Protein AF-A0A849BSZ8-F1 (afdb_monomer)

Solvent-accessible surface area (backbone atoms only — not comparable to full-atom values): 4558 Å² total; per-residue (Å²): 136,91,78,90,74,56,70,67,60,51,52,54,49,51,54,61,59,15,73,78,38,78,74,25,60,58,47,51,47,53,52,52,11,52,52,50,30,54,51,52,44,50,50,36,29,72,76,67,74,36,52,86,93,60,86,86,85,84,88,69,57,96,52,71,70,17,52,37,50,53,54,12,57,75,72,106

Sequence (76 aa):
MTSAHDVEAVRAAEQAAAAGLPGGLVTLVERASAALAGVVGSELRAAAGRVYGSRAVLLVGSGTNGGDALHAGALL

Radius of gyration: 14.57 Å; Cα contacts (8 Å, |Δi|>4): 54; chains: 1; bounding box: 31×29×38 Å

Mean predicted aligned error: 2.99 Å

Organism: NCBI:txid351215

Secondary structure (DSSP, 8-state):
------HHHHHHHHHHHHTTSTTTHHHHHHHHHHHHHHHHHHHHHHHHS-STT--------SSHHHHHHHHHHHH-

Foldseek 3Di:
DDDDDDPVVVVVVQQVVQVPDDVRNVVVLLVLLCVVLVVVQVVCCVPVVHNPPDDDDQDADPDSVNVSSVSNVVVD

InterPro domains:
  IPR004443 YjeF N-terminal domain [PS51385] (10-76)
  IPR036652 YjeF N-terminal domain superfamily [G3DSA:3.40.50.10260] (4-76)
  IPR036652 YjeF N-terminal domain superfamily [SSF64153] (5-76)

pLDDT: mean 95.57, std 3.46, range [70.19, 98.38]

Structure (mmCIF, N/CA/C/O backbone):
data_AF-A0A849BSZ8-F1
#
_entry.id   AF-A0A849BSZ8-F1
#
loop_
_atom_site.group_PDB
_atom_site.id
_atom_site.type_symbol
_atom_site.label_atom_id
_atom_site.label_alt_id
_atom_site.label_comp_id
_atom_site.label_asym_id
_atom_site.label_entity_id
_atom_site.label_seq_id
_atom_site.pdbx_PDB_ins_code
_atom_site.Cartn_x
_atom_site.Cartn_y
_atom_site.Cartn_z
_atom_site.occupancy
_atom_site.B_iso_or_equiv
_atom_site.auth_seq_id
_atom_site.auth_comp_id
_atom_site.auth_asym_id
_atom_site.auth_atom_id
_atom_site.pdbx_PDB_model_num
ATOM 1 N N . MET A 1 1 ? 5.356 19.957 -7.689 1.00 70.19 1 MET A N 1
ATOM 2 C CA . MET A 1 1 ? 4.147 19.723 -8.508 1.00 70.19 1 MET A CA 1
ATOM 3 C C . MET A 1 1 ? 3.969 18.225 -8.653 1.00 70.19 1 MET A C 1
ATOM 5 O O . MET A 1 1 ? 4.951 17.565 -8.958 1.00 70.19 1 MET A O 1
ATOM 9 N N . THR A 1 2 ? 2.773 17.700 -8.403 1.00 89.50 2 THR A N 1
ATOM 10 C CA . THR A 1 2 ? 2.388 16.323 -8.747 1.00 89.50 2 THR A CA 1
ATOM 11 C C . THR A 1 2 ? 1.788 16.312 -10.154 1.00 89.50 2 THR A C 1
ATOM 13 O O . THR A 1 2 ? 0.959 17.163 -10.474 1.00 89.50 2 THR A O 1
ATOM 16 N N . SER A 1 3 ? 2.233 15.386 -11.003 1.00 94.12 3 SER A N 1
ATOM 17 C CA . SER A 1 3 ? 1.774 15.205 -12.387 1.00 94.12 3 SER A CA 1
ATOM 18 C C . SER A 1 3 ? 1.238 13.791 -12.590 1.00 94.12 3 SER A C 1
ATOM 20 O O . SER A 1 3 ? 1.678 12.861 -11.918 1.00 94.12 3 SER A O 1
ATOM 22 N N . ALA A 1 4 ? 0.291 13.623 -13.514 1.00 95.81 4 ALA A N 1
ATOM 23 C CA . ALA A 1 4 ? -0.113 12.295 -13.966 1.00 95.81 4 ALA A CA 1
ATOM 24 C C . ALA A 1 4 ? 0.956 11.717 -14.905 1.00 95.81 4 ALA A C 1
ATOM 26 O O . ALA A 1 4 ? 1.588 12.457 -15.660 1.00 95.81 4 ALA A O 1
ATOM 27 N N . HIS A 1 5 ? 1.140 10.401 -14.854 1.00 95.81 5 HIS A N 1
ATOM 28 C CA . HIS A 1 5 ? 2.095 9.671 -15.680 1.00 95.81 5 HIS A CA 1
ATOM 29 C C . HIS A 1 5 ? 1.405 8.472 -16.324 1.00 95.81 5 HIS A C 1
ATOM 31 O O . HIS A 1 5 ? 0.552 7.838 -15.698 1.00 95.81 5 HIS A O 1
ATOM 37 N N . ASP A 1 6 ? 1.801 8.146 -17.553 1.00 97.50 6 ASP A N 1
ATOM 38 C CA . ASP A 1 6 ? 1.351 6.925 -18.212 1.00 97.50 6 ASP A CA 1
ATOM 39 C C . ASP A 1 6 ? 1.858 5.686 -17.471 1.00 97.50 6 ASP A C 1
ATOM 41 O O . ASP A 1 6 ? 2.947 5.676 -16.890 1.00 97.50 6 ASP A O 1
ATOM 45 N N . VAL A 1 7 ? 1.080 4.605 -17.536 1.00 96.00 7 VAL A N 1
ATOM 46 C CA . VAL A 1 7 ? 1.391 3.345 -16.844 1.00 96.00 7 VAL A CA 1
ATOM 47 C C . VAL A 1 7 ? 2.764 2.802 -17.246 1.00 96.00 7 VAL A C 1
ATOM 49 O O . VAL A 1 7 ? 3.497 2.295 -16.401 1.00 96.00 7 VAL A O 1
ATOM 52 N N . GLU A 1 8 ? 3.133 2.916 -18.522 1.00 97.38 8 GLU A N 1
ATOM 53 C CA . GLU A 1 8 ? 4.443 2.478 -19.012 1.00 97.38 8 GLU A CA 1
ATOM 54 C C . GLU A 1 8 ? 5.588 3.264 -18.365 1.00 97.38 8 GLU A C 1
ATOM 56 O O . GLU A 1 8 ? 6.558 2.663 -17.901 1.00 97.38 8 GLU A O 1
ATOM 61 N N . ALA A 1 9 ? 5.445 4.588 -18.255 1.00 97.44 9 ALA A N 1
ATOM 62 C CA . ALA A 1 9 ? 6.443 5.445 -17.626 1.00 97.44 9 ALA A CA 1
ATOM 63 C C . ALA A 1 9 ? 6.626 5.099 -16.140 1.00 97.44 9 ALA A C 1
ATOM 65 O O . ALA A 1 9 ? 7.758 5.025 -15.662 1.00 97.44 9 ALA A O 1
ATOM 66 N N . VAL A 1 10 ? 5.527 4.827 -15.426 1.00 95.38 10 VAL A N 1
ATOM 67 C CA . VAL A 1 10 ? 5.573 4.393 -14.021 1.00 95.38 10 VAL A CA 1
ATOM 68 C C . VAL A 1 10 ? 6.304 3.058 -13.894 1.00 95.38 10 VAL A C 1
ATOM 70 O O . VAL A 1 10 ? 7.251 2.955 -13.120 1.00 95.38 10 VAL A O 1
ATOM 73 N N . ARG A 1 11 ? 5.945 2.059 -14.707 1.00 94.88 11 ARG A N 1
ATOM 74 C CA . ARG A 1 11 ? 6.584 0.734 -14.664 1.00 94.88 11 ARG A CA 1
ATOM 75 C C . ARG A 1 11 ? 8.074 0.795 -14.989 1.00 94.88 11 ARG A C 1
ATOM 77 O O . ARG A 1 11 ? 8.869 0.123 -14.337 1.00 94.88 11 ARG A O 1
ATOM 84 N N . ALA A 1 12 ? 8.470 1.600 -15.974 1.00 97.00 12 ALA A N 1
ATOM 85 C CA . ALA A 1 12 ? 9.879 1.800 -16.306 1.00 97.00 12 ALA A CA 1
ATOM 86 C C . ALA A 1 12 ? 10.648 2.445 -15.139 1.00 97.00 12 ALA A C 1
ATOM 88 O O . ALA A 1 12 ? 11.755 2.011 -14.813 1.00 97.00 12 ALA A O 1
ATOM 89 N N . ALA A 1 13 ? 10.045 3.434 -14.473 1.00 95.81 13 ALA A N 1
ATOM 90 C CA . ALA A 1 13 ? 10.631 4.076 -13.301 1.00 95.81 13 ALA A CA 1
ATOM 91 C C . ALA A 1 13 ? 10.750 3.115 -12.105 1.00 95.81 13 ALA A C 1
ATOM 93 O O . ALA A 1 13 ? 11.787 3.097 -11.447 1.00 95.81 13 ALA A O 1
ATOM 94 N N . GLU A 1 14 ? 9.739 2.282 -11.848 1.00 95.44 14 GLU A N 1
ATOM 95 C CA . GLU A 1 14 ? 9.772 1.261 -10.792 1.00 95.44 14 GLU A CA 1
ATOM 96 C C . G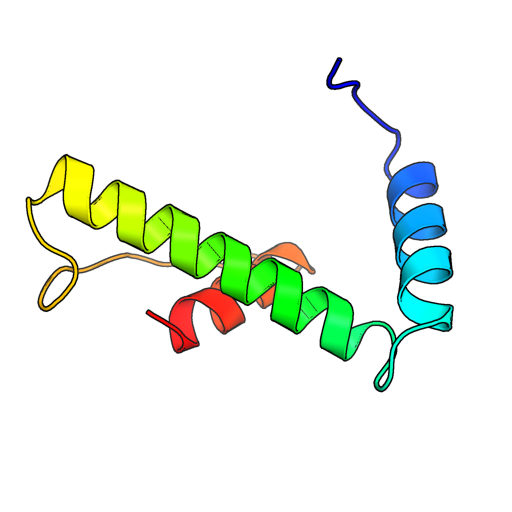LU A 1 14 ? 10.885 0.235 -11.028 1.00 95.44 14 GLU A C 1
ATOM 98 O O . GLU A 1 14 ? 11.640 -0.075 -10.107 1.00 95.44 14 GLU A O 1
ATOM 103 N N . GLN A 1 15 ? 11.039 -0.246 -12.266 1.00 96.44 15 GLN A N 1
ATOM 104 C CA . GLN A 1 15 ? 12.121 -1.162 -12.644 1.00 96.44 15 GLN A CA 1
ATOM 105 C C . GLN A 1 15 ? 13.498 -0.522 -12.433 1.00 96.44 15 GLN A C 1
ATOM 107 O O . GLN A 1 15 ? 14.380 -1.127 -11.820 1.00 96.44 15 GLN A O 1
A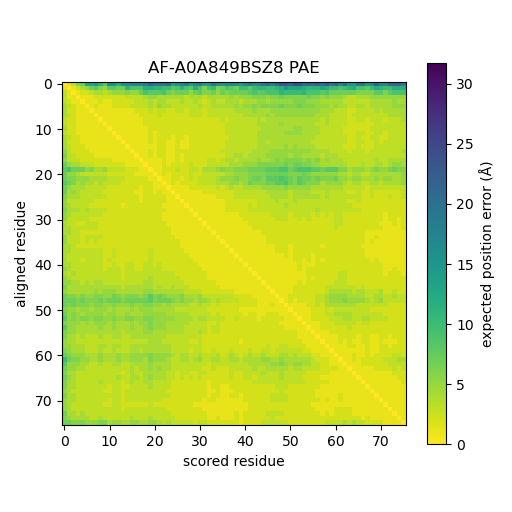TOM 112 N N . ALA A 1 16 ? 13.674 0.720 -12.893 1.00 97.25 16 ALA A N 1
ATOM 113 C CA . ALA A 1 16 ? 14.921 1.458 -12.721 1.00 97.25 16 ALA A CA 1
ATOM 114 C C . ALA A 1 16 ? 15.245 1.708 -11.237 1.00 97.25 16 ALA A C 1
ATOM 116 O O . ALA A 1 16 ? 16.392 1.547 -10.822 1.00 97.25 16 ALA A O 1
ATOM 117 N N . ALA A 1 17 ? 14.242 2.053 -10.426 1.00 95.75 17 ALA A N 1
ATOM 118 C CA . ALA A 1 17 ? 14.405 2.264 -8.991 1.00 95.75 17 ALA A CA 1
ATOM 119 C C . ALA A 1 17 ? 14.755 0.962 -8.256 1.00 95.75 17 ALA A C 1
ATOM 121 O O . ALA A 1 17 ? 15.643 0.947 -7.403 1.00 95.75 17 ALA A O 1
ATOM 122 N N . ALA A 1 18 ? 14.085 -0.137 -8.602 1.00 96.38 18 ALA A N 1
ATOM 123 C CA . ALA A 1 18 ? 14.304 -1.441 -7.996 1.00 96.38 18 ALA A CA 1
ATOM 124 C C . ALA A 1 18 ? 15.700 -2.011 -8.287 1.00 96.38 18 ALA A C 1
ATOM 126 O O . ALA A 1 18 ? 16.260 -2.684 -7.427 1.00 96.38 18 ALA A O 1
ATOM 127 N N . ALA A 1 19 ? 16.294 -1.717 -9.448 1.00 96.62 19 ALA A N 1
ATOM 128 C CA . ALA A 1 19 ? 17.604 -2.246 -9.838 1.00 96.62 19 ALA A CA 1
ATOM 129 C C . ALA A 1 19 ? 18.738 -1.927 -8.839 1.00 96.62 19 ALA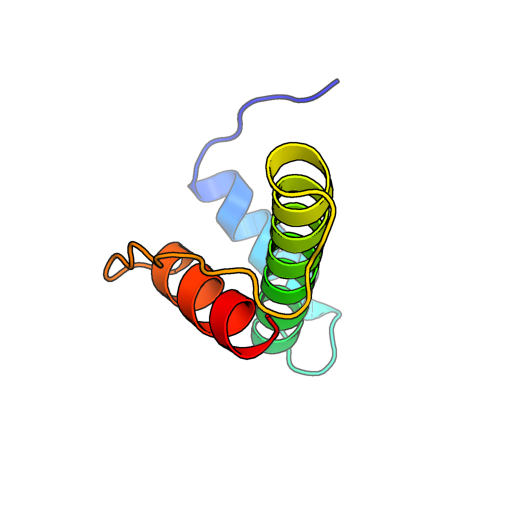 A C 1
ATOM 131 O O . ALA A 1 19 ? 19.705 -2.680 -8.750 1.00 96.62 19 ALA A O 1
ATOM 132 N N . GLY A 1 20 ? 18.620 -0.832 -8.077 1.00 93.56 20 GLY A N 1
ATOM 133 C CA . GLY A 1 20 ? 19.595 -0.4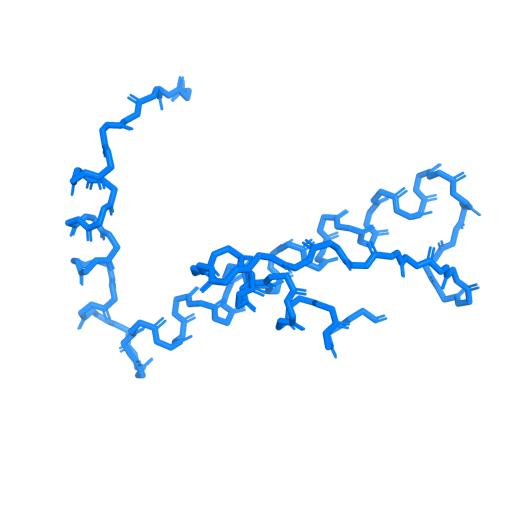35 -7.053 1.00 93.56 20 GLY A CA 1
ATOM 134 C C . GLY A 1 20 ? 19.296 -0.939 -5.637 1.00 93.56 20 GLY A C 1
ATOM 135 O O . GLY A 1 20 ? 20.053 -0.630 -4.716 1.00 93.56 20 GLY A O 1
ATOM 136 N N . LEU A 1 21 ? 18.193 -1.663 -5.425 1.00 96.62 21 LEU A N 1
ATOM 137 C CA . LEU A 1 21 ? 17.767 -2.108 -4.099 1.00 96.62 21 LEU A CA 1
ATOM 138 C C . LEU A 1 21 ? 18.192 -3.559 -3.836 1.00 96.62 21 LEU A C 1
ATOM 140 O O . LEU A 1 21 ? 18.002 -4.420 -4.700 1.00 96.62 21 LEU A O 1
ATOM 144 N N . PRO A 1 22 ? 18.685 -3.885 -2.625 1.00 95.88 22 PRO A N 1
ATOM 145 C CA . PRO A 1 22 ? 18.721 -5.271 -2.166 1.00 95.88 22 PRO A CA 1
ATOM 146 C C . PRO A 1 22 ? 17.316 -5.867 -2.294 1.00 95.88 22 PRO A C 1
ATOM 148 O O . PRO A 1 22 ? 16.357 -5.208 -1.917 1.00 95.88 22 PRO A O 1
ATOM 151 N N . GLY A 1 23 ? 17.174 -7.063 -2.868 1.00 94.12 23 GLY A N 1
ATOM 152 C CA . GLY A 1 23 ? 15.854 -7.678 -3.086 1.00 94.12 23 GLY A CA 1
ATOM 153 C C . GLY A 1 23 ? 15.032 -7.091 -4.246 1.00 94.12 23 GLY A C 1
ATOM 154 O O . GLY A 1 23 ? 13.958 -7.611 -4.553 1.00 94.12 23 GLY A O 1
ATOM 155 N N . GLY A 1 24 ? 15.526 -6.057 -4.936 1.00 97.31 24 GLY A N 1
ATOM 156 C CA . GLY A 1 24 ? 14.907 -5.510 -6.141 1.00 97.31 24 GLY A CA 1
ATOM 157 C C . GLY A 1 24 ? 13.483 -4.996 -5.915 1.00 97.31 24 GLY A C 1
ATOM 158 O O . GLY A 1 24 ? 13.220 -4.194 -5.018 1.00 97.31 24 GLY A O 1
ATOM 159 N N . LEU A 1 25 ? 12.547 -5.475 -6.742 1.00 94.19 25 LEU A N 1
ATOM 160 C CA . LEU A 1 25 ? 11.135 -5.080 -6.682 1.00 94.19 25 LEU A CA 1
ATOM 161 C C . LEU A 1 25 ? 10.460 -5.477 -5.367 1.00 94.19 25 LEU A C 1
ATOM 163 O O . LEU A 1 25 ? 9.564 -4.766 -4.925 1.00 94.19 25 LEU A O 1
ATOM 167 N N . VAL A 1 26 ? 10.892 -6.567 -4.722 1.00 94.06 26 VAL A N 1
ATOM 168 C CA . VAL A 1 26 ? 10.293 -7.026 -3.457 1.00 94.06 26 VAL A CA 1
ATOM 169 C C . VAL A 1 26 ? 10.427 -5.944 -2.390 1.00 94.06 26 VAL A C 1
ATOM 171 O O . VAL A 1 26 ? 9.440 -5.544 -1.783 1.00 94.06 26 VAL A O 1
ATOM 174 N N . THR A 1 27 ? 11.621 -5.376 -2.242 1.00 95.94 27 THR A N 1
ATOM 175 C CA . THR A 1 27 ? 11.861 -4.294 -1.281 1.00 95.94 27 THR A CA 1
ATOM 176 C C . THR A 1 27 ? 11.143 -3.001 -1.655 1.00 95.94 27 THR A C 1
ATOM 178 O O . THR A 1 27 ? 10.763 -2.231 -0.772 1.00 95.94 27 THR A O 1
ATOM 181 N N . LEU A 1 28 ? 10.917 -2.743 -2.946 1.00 94.25 28 LEU A N 1
ATOM 182 C CA . LEU A 1 28 ? 10.099 -1.605 -3.362 1.00 94.25 28 LEU A CA 1
ATOM 183 C C . LEU A 1 28 ? 8.634 -1.780 -2.919 1.00 94.25 28 LEU A C 1
ATOM 185 O O . LEU A 1 28 ? 8.059 -0.843 -2.365 1.00 94.25 28 LEU A O 1
ATOM 189 N N . VAL A 1 29 ? 8.072 -2.983 -3.078 1.00 92.69 29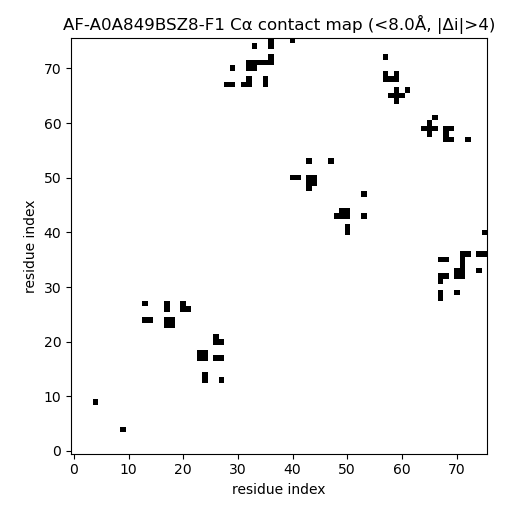 VAL A N 1
ATOM 190 C CA . VAL A 1 29 ? 6.712 -3.339 -2.627 1.00 92.69 29 VAL A CA 1
ATOM 191 C C . VAL A 1 29 ? 6.585 -3.275 -1.104 1.00 92.69 29 VAL A C 1
ATOM 193 O O . VAL A 1 29 ? 5.633 -2.684 -0.596 1.00 92.69 29 VAL A O 1
ATOM 196 N N . GLU A 1 30 ? 7.553 -3.811 -0.355 1.00 94.12 30 GLU A N 1
ATOM 197 C CA . GLU A 1 30 ? 7.573 -3.738 1.116 1.00 94.12 30 GLU A CA 1
ATOM 198 C C . GLU A 1 30 ? 7.517 -2.284 1.605 1.00 94.12 30 GLU A C 1
ATOM 200 O O . GLU A 1 30 ? 6.737 -1.943 2.497 1.00 94.12 30 GLU A O 1
ATOM 205 N N . ARG A 1 31 ? 8.301 -1.395 0.979 1.00 95.75 31 ARG A N 1
ATOM 206 C CA . ARG A 1 31 ? 8.303 0.040 1.297 1.00 95.75 31 ARG A CA 1
ATOM 207 C C . ARG A 1 31 ? 6.972 0.705 0.963 1.00 95.75 31 ARG A C 1
ATOM 209 O O . ARG A 1 31 ? 6.465 1.468 1.785 1.00 95.75 31 ARG A O 1
ATOM 216 N N . ALA A 1 32 ? 6.414 0.426 -0.215 1.00 94.69 32 ALA A N 1
ATOM 217 C CA . ALA A 1 32 ? 5.118 0.964 -0.625 1.00 94.69 32 ALA A CA 1
ATOM 218 C C . ALA A 1 32 ? 4.007 0.534 0.347 1.00 94.69 32 ALA A C 1
ATOM 220 O O . ALA A 1 32 ? 3.223 1.358 0.817 1.00 94.69 32 ALA A O 1
ATOM 221 N N . SER A 1 33 ? 4.009 -0.739 0.729 1.00 96.75 33 SER A N 1
ATOM 222 C CA . SER A 1 33 ? 3.039 -1.331 1.649 1.00 96.75 33 SER A CA 1
ATOM 223 C C . SER A 1 33 ? 3.166 -0.781 3.072 1.00 96.75 33 SER A C 1
ATOM 225 O O . SER A 1 33 ? 2.162 -0.452 3.701 1.00 96.75 33 SER A O 1
ATOM 227 N N . ALA A 1 34 ? 4.391 -0.605 3.575 1.00 97.62 34 ALA A N 1
ATOM 228 C CA . ALA A 1 34 ? 4.629 0.026 4.873 1.00 97.62 34 ALA A CA 1
ATOM 229 C C . ALA A 1 34 ? 4.169 1.493 4.892 1.00 97.62 34 ALA A C 1
ATOM 231 O O . ALA A 1 34 ? 3.564 1.943 5.868 1.00 97.62 34 ALA A O 1
ATOM 232 N N . ALA A 1 35 ? 4.402 2.234 3.803 1.00 97.62 35 ALA A N 1
ATOM 233 C CA . ALA A 1 35 ? 3.903 3.598 3.661 1.00 97.62 35 ALA A CA 1
ATOM 234 C C . ALA A 1 35 ? 2.365 3.635 3.652 1.00 97.62 35 ALA A C 1
ATOM 236 O O . ALA A 1 35 ? 1.771 4.444 4.368 1.00 97.62 35 ALA A O 1
ATOM 237 N N . LEU A 1 36 ? 1.719 2.726 2.913 1.00 97.50 36 LEU A N 1
ATOM 238 C CA . LEU A 1 36 ? 0.263 2.592 2.894 1.00 97.50 3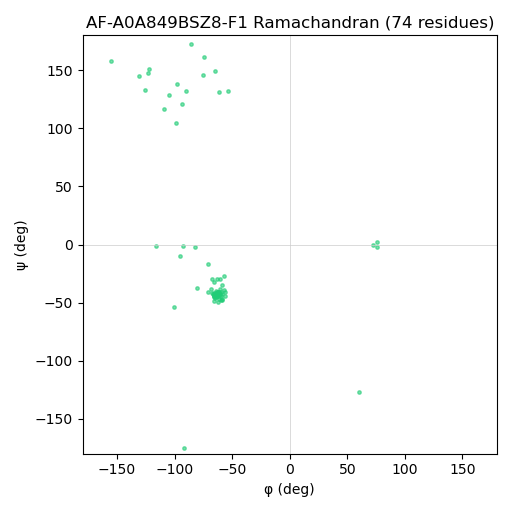6 LEU A CA 1
ATOM 239 C C . LEU A 1 36 ? -0.296 2.290 4.293 1.00 97.50 36 LEU A C 1
ATOM 241 O O . LEU A 1 36 ? -1.223 2.969 4.733 1.00 97.50 36 LEU A O 1
ATOM 245 N N . ALA A 1 37 ? 0.296 1.345 5.028 1.00 98.06 37 ALA A N 1
ATOM 246 C CA . ALA A 1 37 ? -0.097 1.039 6.404 1.00 98.06 37 ALA A CA 1
ATOM 247 C C . ALA A 1 37 ? 0.052 2.260 7.334 1.00 98.06 37 ALA A C 1
ATOM 249 O O . ALA A 1 37 ? -0.838 2.548 8.135 1.00 98.06 37 ALA A O 1
ATOM 250 N N . GLY A 1 38 ? 1.130 3.039 7.191 1.00 98.25 38 GLY A N 1
ATOM 251 C CA . GLY A 1 38 ? 1.335 4.274 7.955 1.00 98.25 38 GLY A CA 1
ATOM 252 C C . GLY A 1 38 ? 0.261 5.339 7.695 1.00 98.25 38 GLY A C 1
ATOM 253 O O . GLY A 1 38 ? -0.226 5.978 8.636 1.00 98.25 38 GLY A O 1
ATOM 254 N N . VAL A 1 39 ? -0.153 5.499 6.433 1.00 98.19 39 VAL A N 1
ATOM 255 C CA . VAL A 1 39 ? -1.261 6.394 6.061 1.00 98.19 39 VAL A CA 1
ATOM 256 C C . VAL A 1 39 ? -2.572 5.883 6.653 1.00 98.19 39 VAL A C 1
ATOM 258 O O . VAL A 1 39 ? -3.24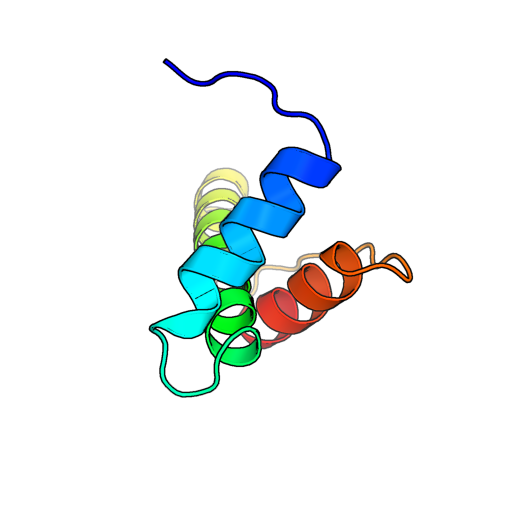9 6.637 7.346 1.00 98.19 39 VAL A O 1
ATOM 261 N N . VAL A 1 40 ? -2.895 4.595 6.493 1.00 97.88 40 VAL A N 1
ATOM 262 C CA . VAL A 1 40 ? -4.115 4.003 7.070 1.00 97.88 40 VAL A CA 1
ATOM 263 C C . VAL A 1 40 ? -4.148 4.155 8.594 1.00 97.88 40 VAL A C 1
ATOM 265 O O . VAL A 1 40 ? -5.176 4.536 9.147 1.00 97.88 40 VAL A O 1
ATOM 268 N N . GLY A 1 41 ? -3.032 3.938 9.292 1.00 98.06 41 GLY A N 1
ATOM 269 C CA . GLY A 1 41 ? -2.940 4.164 10.737 1.00 98.06 41 GLY A CA 1
ATOM 270 C C . GLY A 1 41 ? -3.208 5.620 11.133 1.00 98.06 41 GLY A C 1
ATOM 271 O O . GLY A 1 41 ? -3.877 5.884 12.135 1.00 98.06 41 GLY A O 1
ATOM 272 N N . SER A 1 42 ? -2.734 6.574 10.330 1.00 98.38 42 SER A N 1
ATOM 273 C CA . SER A 1 42 ? -3.000 8.002 10.535 1.00 98.38 42 SER A CA 1
ATOM 274 C C . SER A 1 42 ? -4.481 8.332 10.339 1.00 98.38 42 SER A C 1
ATOM 276 O O . SER A 1 42 ? -5.071 8.993 11.194 1.00 98.38 42 SER A O 1
ATOM 278 N N . GLU A 1 43 ? -5.106 7.793 9.291 1.00 98.06 43 GLU A N 1
ATOM 279 C CA . GLU A 1 43 ? -6.541 7.950 9.025 1.00 98.06 43 GLU A CA 1
ATOM 280 C C . GLU A 1 43 ? -7.404 7.314 10.124 1.00 98.06 43 GLU A C 1
ATOM 282 O O . GLU A 1 43 ? -8.353 7.927 10.610 1.00 98.06 43 GLU A O 1
ATOM 287 N N . LEU A 1 44 ? -7.046 6.118 10.606 1.00 97.94 44 LEU A N 1
ATOM 288 C CA . LEU A 1 44 ? -7.735 5.473 11.728 1.00 97.94 44 LEU A CA 1
ATOM 289 C C . LEU A 1 44 ? -7.633 6.309 13.006 1.00 97.94 44 LEU A C 1
ATOM 291 O O . LEU A 1 44 ? -8.621 6.470 13.725 1.00 97.94 44 LEU A O 1
ATOM 295 N N . ARG A 1 45 ? -6.458 6.884 13.287 1.00 98.00 45 ARG A N 1
ATOM 296 C CA . ARG A 1 45 ? -6.293 7.799 14.421 1.00 98.00 45 ARG A CA 1
ATOM 297 C C . ARG A 1 45 ? -7.148 9.053 14.256 1.00 98.00 45 ARG A C 1
ATOM 299 O O . ARG A 1 45 ? -7.762 9.465 15.235 1.00 98.00 45 ARG A O 1
ATOM 306 N N . ALA A 1 46 ? -7.208 9.633 13.061 1.00 98.06 46 ALA A N 1
ATOM 307 C CA . ALA A 1 46 ? -8.019 10.815 12.790 1.00 98.06 46 ALA A CA 1
ATOM 308 C C . ALA A 1 46 ? -9.526 10.527 12.925 1.00 98.06 46 ALA A C 1
ATOM 310 O O . ALA A 1 46 ? -10.241 11.294 13.565 1.00 98.06 46 ALA A O 1
ATOM 311 N N . ALA A 1 47 ? -10.002 9.402 12.387 1.00 96.94 47 ALA A N 1
ATOM 312 C CA . ALA A 1 47 ? -11.421 9.055 12.364 1.00 96.94 47 ALA A CA 1
ATOM 313 C C . ALA A 1 47 ? -11.939 8.460 13.688 1.00 96.94 47 ALA A C 1
ATOM 315 O O . ALA A 1 47 ? -13.074 8.725 14.080 1.00 96.94 47 ALA A O 1
ATOM 316 N N . ALA A 1 48 ? -11.135 7.644 14.379 1.00 95.81 48 ALA A N 1
ATOM 317 C CA . ALA A 1 48 ? -11.555 6.881 15.562 1.00 95.81 48 ALA A CA 1
ATOM 318 C C . ALA A 1 48 ? -10.828 7.274 16.863 1.00 95.81 48 ALA A C 1
ATOM 320 O O . ALA A 1 48 ? -11.084 6.682 17.919 1.00 95.81 48 ALA A O 1
ATOM 321 N N . GLY A 1 49 ? -9.885 8.222 16.803 1.00 97.44 49 GLY A N 1
ATOM 322 C CA . GLY A 1 49 ? -9.062 8.657 17.939 1.00 97.44 49 GLY A CA 1
ATOM 323 C C . GLY A 1 49 ? -7.995 7.646 18.378 1.00 97.44 49 GLY A C 1
ATOM 324 O O . GLY A 1 49 ? -7.255 7.901 19.327 1.00 97.44 49 GLY A O 1
ATOM 325 N N . ARG A 1 50 ? -7.902 6.483 17.718 1.00 96.75 50 ARG A N 1
ATOM 326 C CA . ARG A 1 50 ? -6.978 5.393 18.064 1.00 96.75 50 ARG A CA 1
ATOM 327 C C . ARG A 1 50 ? -6.660 4.507 16.862 1.00 96.75 50 ARG A C 1
ATOM 329 O O . ARG A 1 50 ? -7.446 4.409 15.925 1.00 96.75 50 ARG A O 1
ATOM 336 N N . VAL A 1 51 ? -5.525 3.817 16.943 1.00 96.50 51 VAL A N 1
ATOM 337 C CA . VAL A 1 51 ? -5.134 2.770 15.982 1.00 96.50 51 VAL A CA 1
ATOM 338 C C . VAL A 1 51 ? -5.414 1.391 16.572 1.00 96.50 51 VAL A C 1
ATOM 340 O O . VAL A 1 51 ? -6.159 0.607 15.997 1.00 96.50 51 VAL A O 1
ATOM 343 N N . TYR A 1 52 ? -4.893 1.119 17.771 1.00 96.38 52 TYR A N 1
ATOM 344 C CA . TYR A 1 52 ? -5.119 -0.154 18.450 1.00 96.38 52 TYR A CA 1
ATOM 345 C C . TYR A 1 52 ? -6.609 -0.384 18.744 1.00 96.38 52 TYR A C 1
ATOM 347 O O . TYR A 1 52 ? -7.298 0.487 19.285 1.00 96.38 52 TYR A O 1
ATOM 355 N N . GLY A 1 53 ? -7.099 -1.572 18.385 1.00 95.88 53 GLY A N 1
ATOM 356 C CA . GLY A 1 53 ? -8.504 -1.957 18.527 1.00 95.88 53 GLY A CA 1
ATOM 357 C C . GLY A 1 53 ? -9.448 -1.341 17.487 1.00 95.88 53 GLY A C 1
ATOM 358 O O . GLY A 1 53 ? -10.657 -1.574 17.563 1.00 95.88 53 GLY A O 1
ATOM 359 N N . SER A 1 54 ? -8.935 -0.560 16.531 1.00 96.69 54 SER A N 1
ATOM 360 C CA . SER A 1 54 ? -9.693 -0.143 15.348 1.00 96.69 54 SER A CA 1
ATOM 361 C C . SER A 1 54 ? -9.840 -1.309 14.366 1.00 96.69 54 SER A C 1
ATOM 363 O O . SER A 1 54 ? -9.128 -2.308 14.446 1.00 96.69 54 SER A O 1
ATOM 365 N N . ARG A 1 55 ? -10.808 -1.208 13.451 1.00 94.75 55 ARG A N 1
ATOM 366 C CA . ARG A 1 55 ? -11.072 -2.224 12.426 1.00 94.75 55 ARG A CA 1
ATOM 367 C C . ARG A 1 55 ? -11.046 -1.566 11.056 1.00 94.75 55 ARG A C 1
ATOM 369 O O . ARG A 1 55 ? -11.686 -0.534 10.872 1.00 94.75 55 ARG A O 1
ATOM 376 N N . ALA A 1 56 ? -10.350 -2.187 10.114 1.00 94.62 56 ALA A N 1
ATOM 377 C CA . ALA A 1 56 ? -10.334 -1.799 8.711 1.00 94.62 56 ALA A CA 1
ATOM 378 C C . ALA A 1 56 ? -10.775 -2.988 7.850 1.00 94.62 56 ALA A C 1
ATOM 380 O O . ALA A 1 56 ? -10.532 -4.143 8.200 1.00 94.62 56 ALA A O 1
ATOM 381 N N . VAL A 1 57 ? -11.440 -2.701 6.732 1.00 96.88 57 VAL A N 1
ATOM 382 C CA . VAL A 1 57 ? -11.797 -3.699 5.719 1.00 96.88 57 VAL A CA 1
ATOM 383 C C . VAL A 1 57 ? -10.868 -3.510 4.528 1.00 96.88 57 VAL A C 1
ATOM 385 O O . VAL A 1 57 ? -10.740 -2.399 4.019 1.00 96.88 57 VAL A O 1
ATOM 388 N N . LEU A 1 58 ? -10.235 -4.592 4.079 1.00 97.19 58 LEU A N 1
ATOM 389 C CA . LEU A 1 58 ? -9.376 -4.594 2.898 1.00 97.19 58 LEU A CA 1
ATOM 390 C C . LEU A 1 58 ? -10.198 -5.009 1.673 1.00 97.19 58 LEU A C 1
ATOM 392 O O . LEU A 1 58 ? -10.754 -6.107 1.640 1.00 97.19 58 LEU A O 1
ATOM 396 N N . LEU A 1 59 ? -10.260 -4.144 0.659 1.00 96.81 59 LEU A N 1
ATOM 397 C CA . LEU A 1 59 ? -10.838 -4.463 -0.648 1.00 96.81 59 LEU A CA 1
ATOM 398 C C . LEU A 1 59 ? -9.700 -4.804 -1.612 1.00 96.81 59 LEU A C 1
ATOM 400 O O . LEU A 1 59 ? -8.969 -3.922 -2.058 1.00 96.81 59 LEU A O 1
ATOM 404 N N . VAL A 1 60 ? -9.528 -6.093 -1.895 1.00 97.06 60 VAL A N 1
ATOM 405 C CA . VAL A 1 60 ? -8.333 -6.618 -2.566 1.00 97.06 60 VAL A CA 1
ATOM 406 C C . VAL A 1 60 ? -8.671 -7.063 -3.987 1.00 97.06 60 VAL A C 1
ATOM 408 O O . VAL A 1 60 ? -9.454 -7.989 -4.189 1.00 97.06 60 VAL A O 1
ATOM 411 N N . GLY A 1 61 ? -8.072 -6.397 -4.975 1.00 95.69 61 GLY A N 1
ATOM 412 C CA . GLY A 1 61 ? -8.122 -6.812 -6.381 1.00 95.69 61 GLY A CA 1
ATOM 413 C C . GLY A 1 61 ? -7.039 -7.840 -6.731 1.00 95.69 61 GLY A C 1
ATOM 414 O O . GLY A 1 61 ? -6.135 -8.096 -5.947 1.00 95.69 61 GLY A O 1
ATOM 415 N N . SER A 1 62 ? -7.081 -8.401 -7.941 1.00 95.31 62 SER A N 1
ATOM 416 C CA . SER A 1 62 ? -6.109 -9.411 -8.401 1.00 95.31 62 SER A CA 1
ATOM 417 C C . SER A 1 62 ? -4.780 -8.841 -8.925 1.00 95.31 62 SER A C 1
ATOM 419 O O . SER A 1 62 ? -3.917 -9.601 -9.355 1.00 95.31 62 SER A O 1
ATOM 421 N N . GLY A 1 63 ? -4.635 -7.514 -8.971 1.00 91.69 63 GLY A N 1
ATOM 422 C CA . GLY A 1 63 ? -3.442 -6.829 -9.481 1.00 91.69 63 GLY A CA 1
ATOM 423 C C . GLY A 1 63 ? -2.402 -6.518 -8.403 1.00 91.69 63 GLY A C 1
ATOM 424 O O . GLY A 1 63 ? -2.573 -6.857 -7.234 1.00 91.69 63 GLY A O 1
ATOM 425 N N . THR A 1 64 ? -1.347 -5.798 -8.792 1.00 89.94 64 THR A N 1
ATOM 426 C CA . THR A 1 64 ? -0.252 -5.376 -7.896 1.00 89.94 64 THR A CA 1
ATOM 427 C C . THR A 1 64 ? -0.755 -4.578 -6.694 1.00 89.94 64 THR A C 1
ATOM 429 O O . THR A 1 64 ? -0.376 -4.882 -5.570 1.00 89.94 64 THR A O 1
ATOM 432 N N . ASN A 1 65 ? -1.728 -3.686 -6.900 1.00 91.81 65 ASN A N 1
ATOM 433 C CA . ASN A 1 65 ? -2.360 -2.921 -5.818 1.00 91.81 65 ASN A CA 1
ATOM 434 C C . ASN A 1 65 ? -3.054 -3.820 -4.778 1.00 91.81 65 ASN A C 1
ATOM 436 O O . ASN A 1 65 ? -3.174 -3.453 -3.613 1.00 91.81 65 ASN A O 1
ATOM 440 N N . GLY A 1 66 ? -3.546 -4.991 -5.195 1.00 94.69 66 GLY A N 1
ATOM 441 C CA . GLY A 1 66 ? -4.098 -5.979 -4.272 1.00 94.69 66 GLY A CA 1
ATOM 442 C C . GLY A 1 66 ? -3.017 -6.598 -3.391 1.00 94.69 66 GLY A C 1
ATOM 443 O O . GLY A 1 66 ? -3.231 -6.782 -2.196 1.00 94.69 66 GLY A O 1
ATOM 444 N N . GLY A 1 67 ? -1.837 -6.850 -3.963 1.00 93.06 67 GLY A N 1
ATOM 445 C CA . GLY A 1 67 ? -0.646 -7.245 -3.214 1.00 93.06 67 GLY A CA 1
ATOM 446 C C . GLY A 1 67 ? -0.258 -6.203 -2.166 1.00 93.06 67 GLY A C 1
ATOM 447 O O . GLY A 1 67 ? -0.102 -6.560 -1.000 1.00 93.06 67 GLY A O 1
ATOM 448 N N . ASP A 1 68 ? -0.208 -4.924 -2.548 1.00 94.75 68 ASP A N 1
ATOM 449 C CA . ASP A 1 68 ? 0.091 -3.825 -1.618 1.00 94.75 68 ASP A CA 1
ATOM 450 C C . ASP A 1 68 ? -0.943 -3.741 -0.489 1.00 94.75 68 ASP A C 1
ATOM 452 O O . ASP A 1 68 ? -0.585 -3.587 0.677 1.00 94.75 68 ASP A O 1
ATOM 456 N N . ALA A 1 69 ? -2.234 -3.900 -0.807 1.00 96.31 69 ALA A N 1
ATOM 457 C CA . ALA A 1 69 ? -3.304 -3.892 0.188 1.00 96.31 69 ALA A CA 1
ATOM 458 C C . ALA A 1 69 ? -3.189 -5.062 1.181 1.00 96.31 69 ALA A C 1
ATOM 460 O O . ALA A 1 69 ? -3.377 -4.866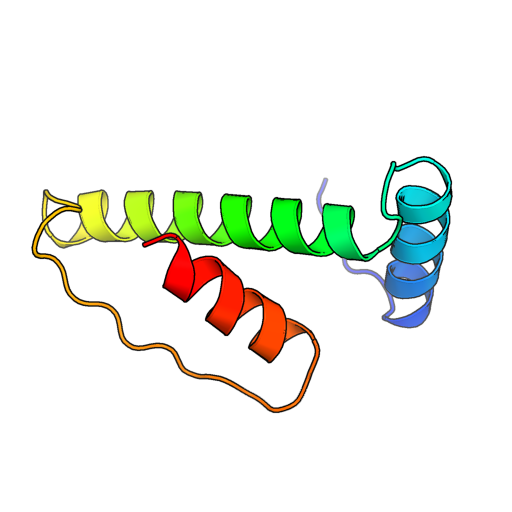 2.381 1.00 96.31 69 ALA A O 1
ATOM 461 N N . LEU A 1 70 ? -2.862 -6.268 0.704 1.00 96.31 70 LEU A N 1
ATOM 462 C CA . LEU A 1 70 ? -2.641 -7.433 1.565 1.00 96.31 70 LEU A CA 1
ATOM 463 C C . LEU A 1 70 ? -1.413 -7.247 2.456 1.00 96.31 70 LEU A C 1
ATOM 465 O O . LEU A 1 70 ? -1.474 -7.522 3.654 1.00 96.31 70 LEU A O 1
ATOM 469 N N . HIS A 1 71 ? -0.308 -6.774 1.883 1.00 95.88 71 HIS A N 1
ATOM 470 C CA . HIS A 1 71 ? 0.946 -6.621 2.606 1.00 95.88 71 HIS A CA 1
ATOM 471 C C . HIS A 1 71 ? 0.868 -5.474 3.622 1.00 95.88 71 HIS A C 1
ATOM 473 O O . HIS A 1 71 ? 1.278 -5.647 4.765 1.00 95.88 71 HIS A O 1
ATOM 479 N N . ALA A 1 72 ? 0.246 -4.347 3.265 1.00 97.56 72 ALA A N 1
ATOM 480 C CA . ALA A 1 72 ? -0.065 -3.274 4.207 1.00 97.56 72 ALA A CA 1
ATOM 481 C C . ALA A 1 72 ? -1.011 -3.758 5.313 1.00 97.56 72 ALA A C 1
ATOM 483 O O . ALA A 1 72 ? -0.787 -3.464 6.482 1.00 97.56 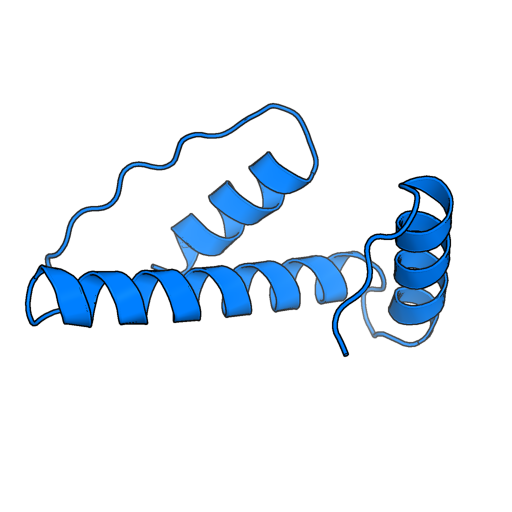72 ALA A O 1
ATOM 484 N N . GLY A 1 73 ? -2.032 -4.543 4.961 1.00 96.56 73 GLY A N 1
ATOM 485 C CA . GLY A 1 73 ? -2.964 -5.142 5.913 1.00 96.56 73 GLY A CA 1
ATOM 486 C C . GLY A 1 73 ? -2.296 -6.045 6.950 1.00 96.56 73 GLY A C 1
ATOM 487 O O . GLY A 1 73 ? -2.722 -6.057 8.097 1.00 96.56 73 GLY A O 1
ATOM 488 N N . ALA A 1 74 ? -1.233 -6.759 6.574 1.00 96.56 74 ALA A N 1
ATOM 489 C CA . ALA A 1 74 ? -0.452 -7.578 7.499 1.00 96.56 74 ALA A CA 1
ATOM 490 C C . ALA A 1 74 ? 0.402 -6.754 8.488 1.00 96.56 74 ALA A C 1
ATOM 492 O O . ALA A 1 74 ? 0.868 -7.304 9.485 1.00 96.56 74 ALA A O 1
ATOM 493 N N . LEU A 1 75 ? 0.622 -5.462 8.214 1.00 96.12 75 LEU A N 1
ATOM 494 C CA . LEU A 1 75 ? 1.383 -4.536 9.062 1.00 96.12 75 LEU A CA 1
ATOM 495 C C . LEU A 1 75 ? 0.500 -3.702 10.011 1.00 96.12 75 LEU A C 1
ATOM 497 O O . LEU A 1 75 ? 1.048 -2.991 10.857 1.00 96.12 75 LEU A O 1
ATOM 501 N N . LEU A 1 76 ? -0.829 -3.740 9.843 1.00 93.31 76 LEU A N 1
ATOM 502 C CA . LEU A 1 76 ? -1.819 -2.989 10.633 1.00 93.31 76 LEU A CA 1
ATOM 503 C C . LEU A 1 76 ? -2.280 -3.764 11.874 1.00 93.31 76 LEU A C 1
ATOM 505 O O . LEU A 1 76 ? -2.465 -3.098 12.920 1.00 93.31 76 LEU A O 1
#